Protein AF-A0A937QQ89-F1 (afdb_monomer_lite)

Structure (mmCIF, N/CA/C/O backbone):
data_AF-A0A937QQ89-F1
#
_entry.id   AF-A0A937QQ89-F1
#
loop_
_atom_site.group_PDB
_atom_site.id
_atom_site.type_symbol
_atom_site.label_atom_id
_atom_site.label_alt_id
_atom_site.label_comp_id
_atom_site.label_asym_id
_atom_site.label_entity_id
_atom_site.label_seq_id
_atom_site.pdbx_PDB_ins_code
_atom_site.Cartn_x
_atom_site.Cartn_y
_atom_site.Cartn_z
_atom_site.occupancy
_atom_site.B_iso_or_equiv
_atom_site.auth_seq_id
_atom_site.auth_comp_id
_atom_site.auth_asym_id
_atom_site.auth_atom_id
_atom_site.pdbx_PDB_model_num
ATOM 1 N N . MET A 1 1 ? 31.008 -9.595 -44.908 1.00 53.38 1 MET A N 1
ATOM 2 C CA . MET A 1 1 ? 31.069 -8.894 -43.597 1.00 53.38 1 MET A CA 1
ATOM 3 C C . MET A 1 1 ? 30.026 -7.785 -43.376 1.00 53.38 1 MET A C 1
ATOM 5 O O . MET A 1 1 ? 29.660 -7.583 -42.227 1.00 53.38 1 MET A O 1
ATOM 9 N N . ARG A 1 2 ? 29.504 -7.073 -44.395 1.00 55.34 2 ARG A N 1
ATOM 10 C CA . ARG A 1 2 ? 28.525 -5.970 -44.193 1.00 55.34 2 ARG A CA 1
ATOM 11 C C . ARG A 1 2 ? 27.148 -6.405 -43.644 1.00 55.34 2 ARG A C 1
ATOM 13 O O . ARG A 1 2 ? 26.639 -5.754 -42.743 1.00 55.34 2 ARG A O 1
ATOM 20 N N . ARG A 1 3 ? 26.595 -7.533 -44.116 1.00 54.91 3 ARG A N 1
ATOM 21 C CA . ARG A 1 3 ? 25.285 -8.077 -43.680 1.00 54.91 3 ARG A CA 1
ATOM 22 C C . ARG A 1 3 ? 25.228 -8.523 -42.211 1.00 54.91 3 ARG A C 1
ATOM 24 O O . ARG A 1 3 ? 24.170 -8.484 -41.595 1.00 54.91 3 ARG A O 1
ATOM 31 N N . PHE A 1 4 ? 26.365 -8.930 -41.649 1.00 54.84 4 PHE A N 1
ATOM 32 C CA . PHE A 1 4 ? 26.443 -9.394 -40.261 1.00 54.84 4 PHE A CA 1
ATOM 33 C C . PHE A 1 4 ? 26.367 -8.218 -39.274 1.00 54.84 4 PHE A C 1
ATOM 35 O O . PHE A 1 4 ? 25.674 -8.293 -38.266 1.00 54.84 4 PHE A O 1
ATOM 42 N N . LYS A 1 5 ? 26.998 -7.084 -39.621 1.00 55.38 5 LYS A N 1
ATOM 43 C CA . LYS A 1 5 ? 26.919 -5.843 -38.834 1.00 55.38 5 LYS A CA 1
ATOM 44 C C . LYS A 1 5 ? 25.509 -5.247 -38.835 1.00 55.38 5 LYS A C 1
ATOM 46 O O . LYS A 1 5 ? 25.072 -4.793 -37.789 1.00 55.38 5 LYS A O 1
ATOM 51 N N . SER A 1 6 ? 24.794 -5.305 -39.966 1.00 61.69 6 SER A N 1
ATOM 52 C CA . SER A 1 6 ? 23.419 -4.790 -40.078 1.00 61.69 6 SER A CA 1
ATOM 53 C C . SER A 1 6 ? 22.389 -5.618 -39.300 1.00 61.69 6 SER A C 1
ATOM 55 O O . SER A 1 6 ? 21.465 -5.053 -38.721 1.00 61.69 6 SER A O 1
ATOM 57 N N . GLY A 1 7 ? 22.549 -6.947 -39.259 1.00 67.12 7 GLY A N 1
ATOM 58 C CA . GLY A 1 7 ? 21.689 -7.829 -38.459 1.00 67.12 7 GLY A CA 1
ATOM 59 C C . GLY A 1 7 ? 21.907 -7.652 -36.955 1.00 67.12 7 GLY A C 1
ATOM 60 O O . GLY A 1 7 ? 20.942 -7.577 -36.201 1.00 67.12 7 GLY A O 1
ATOM 61 N N . LEU A 1 8 ? 23.166 -7.488 -36.534 1.00 72.06 8 LEU A N 1
ATOM 62 C CA . LEU A 1 8 ? 23.512 -7.189 -35.144 1.00 72.06 8 LEU A CA 1
ATOM 63 C C . LEU A 1 8 ? 22.948 -5.831 -34.703 1.00 72.06 8 LEU A C 1
ATOM 65 O O . LEU A 1 8 ? 22.345 -5.737 -33.641 1.00 72.06 8 LEU A O 1
ATOM 69 N N . SER A 1 9 ? 23.079 -4.791 -35.533 1.00 80.50 9 SER A N 1
ATOM 70 C CA . SER A 1 9 ? 22.527 -3.466 -35.229 1.00 80.50 9 SER A CA 1
ATOM 71 C C . SER A 1 9 ? 20.997 -3.454 -35.182 1.00 80.50 9 SER A C 1
ATOM 73 O O . SER A 1 9 ? 20.430 -2.784 -34.327 1.00 80.50 9 SER A O 1
ATOM 75 N N . LEU A 1 10 ? 20.321 -4.223 -36.044 1.00 87.44 10 LEU A N 1
ATOM 76 C CA . LEU A 1 10 ? 18.862 -4.354 -35.998 1.00 87.44 10 LEU A CA 1
ATOM 77 C C . LEU A 1 10 ? 18.411 -5.082 -34.724 1.00 87.44 10 LEU A C 1
ATOM 79 O O . LEU A 1 10 ? 17.481 -4.632 -34.062 1.00 87.44 10 LEU A O 1
ATOM 83 N N . GLY A 1 11 ? 19.103 -6.162 -34.351 1.00 89.56 11 GLY A N 1
ATOM 84 C CA . GLY A 1 11 ? 18.842 -6.881 -33.104 1.00 89.56 11 GLY A CA 1
ATOM 85 C C . GLY A 1 11 ? 19.009 -5.989 -31.873 1.00 89.56 11 GLY A C 1
ATOM 86 O O . GLY A 1 11 ? 18.141 -5.982 -31.005 1.00 89.56 11 GLY A O 1
ATOM 87 N N . VAL A 1 12 ? 20.069 -5.172 -31.832 1.00 91.81 12 VAL A N 1
ATOM 88 C CA . VAL A 1 12 ? 20.285 -4.193 -30.754 1.00 91.81 12 VAL A CA 1
ATOM 89 C C . VAL A 1 12 ? 19.143 -3.180 -30.695 1.00 91.81 12 VAL A C 1
ATOM 91 O O . VAL A 1 12 ? 18.598 -2.965 -29.620 1.00 91.81 12 VAL A O 1
ATOM 94 N N . ILE A 1 13 ? 18.719 -2.618 -31.832 1.00 93.56 13 ILE A N 1
ATOM 95 C CA . ILE A 1 13 ? 17.602 -1.660 -31.879 1.00 93.56 13 ILE A CA 1
ATOM 96 C C . ILE A 1 13 ? 16.312 -2.282 -31.331 1.00 93.56 13 ILE A C 1
ATOM 98 O O . ILE A 1 13 ? 15.627 -1.651 -30.530 1.00 93.56 13 ILE A O 1
ATOM 102 N N . VAL A 1 14 ? 15.991 -3.518 -31.724 1.00 94.62 14 VAL A N 1
ATOM 103 C CA . VAL A 1 14 ? 14.780 -4.215 -31.260 1.00 94.62 14 VAL A CA 1
ATOM 104 C C . VAL A 1 14 ? 14.831 -4.470 -29.755 1.00 94.62 14 VAL A C 1
ATOM 106 O O . VAL A 1 14 ? 13.860 -4.188 -29.056 1.00 94.62 14 VAL A O 1
ATOM 109 N N . VAL A 1 15 ? 15.964 -4.953 -29.238 1.00 95.88 15 VAL A N 1
ATOM 110 C CA . VAL A 1 15 ? 16.136 -5.194 -27.798 1.00 95.88 15 VAL A CA 1
ATOM 111 C C . VAL A 1 15 ? 16.044 -3.885 -27.015 1.00 95.88 15 VAL A C 1
ATOM 113 O O . VAL A 1 15 ? 15.345 -3.827 -26.007 1.00 95.88 15 VAL A O 1
ATOM 116 N N . THR A 1 16 ? 16.684 -2.814 -27.485 1.00 94.75 16 THR A N 1
ATOM 117 C CA . THR A 1 16 ? 16.600 -1.497 -26.842 1.00 94.75 16 THR A CA 1
ATOM 118 C C . THR A 1 16 ? 15.172 -0.956 -26.850 1.00 94.75 16 THR A C 1
ATOM 120 O O . THR A 1 16 ? 14.702 -0.490 -25.816 1.00 94.75 16 THR A O 1
ATOM 123 N N . ALA A 1 17 ? 14.454 -1.058 -27.972 1.00 95.06 17 ALA A N 1
ATOM 124 C CA . ALA A 1 17 ? 13.059 -0.629 -28.061 1.00 95.06 17 ALA A CA 1
ATOM 125 C C . ALA A 1 17 ? 12.159 -1.416 -27.096 1.00 95.06 17 ALA A C 1
ATOM 127 O O . ALA A 1 17 ? 11.321 -0.824 -26.417 1.00 95.06 17 ALA A O 1
ATOM 128 N N . PHE A 1 18 ? 12.371 -2.730 -26.982 1.00 96.56 18 PHE A N 1
ATOM 129 C CA . PHE A 1 18 ? 11.651 -3.566 -26.026 1.00 96.56 18 PHE A CA 1
ATOM 130 C C . PHE A 1 18 ? 11.935 -3.159 -24.574 1.00 96.56 18 PHE A C 1
ATOM 132 O O . PHE A 1 18 ? 10.999 -2.986 -23.798 1.00 96.56 18 PHE A O 1
ATOM 139 N N . LEU A 1 19 ? 13.205 -2.954 -24.207 1.00 96.69 19 LEU A N 1
ATOM 140 C CA . LEU A 1 19 ? 13.586 -2.545 -22.850 1.00 96.69 19 LEU A CA 1
ATOM 141 C C . LEU A 1 19 ? 13.005 -1.179 -22.475 1.00 96.69 19 LEU A C 1
ATOM 143 O O . LEU A 1 19 ? 12.498 -1.020 -21.367 1.00 96.69 19 LEU A O 1
ATOM 147 N N . LEU A 1 20 ? 13.030 -0.214 -23.397 1.00 96.75 20 LEU A N 1
ATOM 148 C CA . LEU A 1 20 ? 12.419 1.100 -23.190 1.00 96.75 20 LEU A CA 1
ATOM 149 C C . LEU A 1 20 ? 10.898 0.996 -23.040 1.00 96.75 20 LEU A C 1
ATOM 151 O O . LEU A 1 20 ? 10.329 1.618 -22.147 1.00 96.75 20 LEU A O 1
ATOM 155 N N . GLY A 1 21 ? 10.244 0.179 -23.872 1.00 96.69 21 GLY A N 1
ATOM 156 C CA . GLY A 1 21 ? 8.810 -0.086 -23.762 1.00 96.69 21 GLY A CA 1
ATOM 157 C C . GLY A 1 21 ? 8.440 -0.729 -22.424 1.00 96.69 21 GLY A C 1
ATOM 158 O O . GLY A 1 21 ? 7.487 -0.302 -21.777 1.00 96.69 21 GLY A O 1
ATOM 159 N N . PHE A 1 22 ? 9.232 -1.701 -21.966 1.00 95.31 22 PHE A N 1
ATOM 160 C CA . PHE A 1 22 ? 9.041 -2.335 -20.665 1.00 95.31 22 PHE A CA 1
ATOM 161 C C . PHE 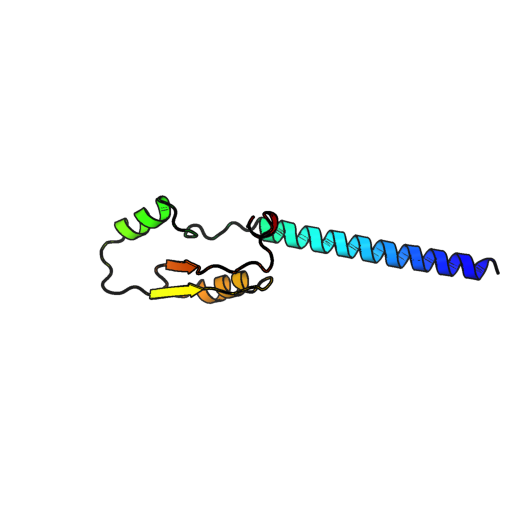A 1 22 ? 9.239 -1.341 -19.513 1.00 95.31 22 PHE A C 1
ATOM 163 O O . PHE A 1 22 ? 8.402 -1.280 -18.617 1.00 95.31 22 PHE A O 1
ATOM 170 N N . GLN A 1 23 ? 10.282 -0.506 -19.558 1.00 93.88 23 GLN A N 1
ATOM 171 C CA . GLN A 1 23 ? 10.497 0.545 -18.557 1.00 93.88 23 GLN A CA 1
ATOM 172 C C . GLN A 1 23 ? 9.329 1.537 -18.510 1.00 93.88 23 GLN A C 1
ATOM 174 O O . GLN A 1 23 ? 8.800 1.800 -17.431 1.00 93.88 23 GLN A O 1
ATOM 179 N N . ALA A 1 24 ? 8.875 2.032 -19.664 1.00 94.19 24 ALA A N 1
ATOM 180 C CA . ALA A 1 24 ? 7.730 2.938 -19.745 1.00 94.19 24 ALA A CA 1
ATOM 181 C C . ALA A 1 24 ? 6.451 2.301 -19.178 1.00 94.19 24 ALA A C 1
ATOM 183 O O . ALA A 1 24 ? 5.726 2.950 -18.426 1.00 94.19 24 ALA A O 1
ATOM 184 N N . TYR A 1 25 ? 6.207 1.021 -19.475 1.00 92.69 25 TYR A N 1
ATOM 185 C CA . TYR A 1 25 ? 5.097 0.265 -18.896 1.00 92.69 25 TYR A CA 1
ATOM 186 C C . TYR A 1 25 ? 5.208 0.170 -17.370 1.00 92.69 25 TYR A C 1
ATOM 188 O O . TYR A 1 25 ? 4.261 0.517 -16.671 1.00 92.69 25 TYR A O 1
ATOM 196 N N . THR A 1 26 ? 6.367 -0.242 -16.841 1.00 88.50 26 THR A N 1
ATOM 197 C CA . THR A 1 26 ? 6.564 -0.345 -15.385 1.00 88.50 26 THR A CA 1
ATOM 198 C C . THR A 1 26 ? 6.365 0.996 -14.685 1.00 88.50 26 THR A C 1
ATOM 200 O O . THR A 1 26 ? 5.701 1.048 -13.655 1.00 88.50 26 THR A O 1
ATOM 203 N N . PHE A 1 27 ? 6.859 2.088 -15.274 1.00 85.50 27 PHE A N 1
ATOM 204 C CA . PHE A 1 27 ? 6.657 3.432 -14.748 1.00 85.50 27 PHE A CA 1
ATOM 205 C C . PHE A 1 27 ? 5.175 3.825 -14.742 1.00 85.50 27 PHE A C 1
ATOM 207 O O . PHE A 1 27 ? 4.684 4.331 -13.738 1.00 85.50 27 PHE A O 1
ATOM 214 N N . ALA A 1 28 ? 4.446 3.555 -15.829 1.00 85.44 28 ALA A N 1
ATOM 215 C CA . ALA A 1 28 ? 3.020 3.853 -15.921 1.00 85.44 28 ALA A CA 1
ATOM 216 C C . ALA A 1 28 ? 2.188 3.069 -14.894 1.00 85.44 28 ALA A C 1
ATOM 218 O O . ALA A 1 28 ? 1.298 3.646 -14.274 1.00 85.44 28 ALA A O 1
ATOM 219 N N . VAL A 1 29 ? 2.490 1.783 -14.680 1.00 82.56 29 VAL A N 1
ATOM 220 C CA . VAL A 1 29 ? 1.803 0.967 -13.665 1.00 82.56 29 VAL A CA 1
ATOM 221 C C . VAL A 1 29 ? 2.080 1.499 -12.262 1.00 82.56 29 VAL A C 1
ATOM 223 O O . VAL A 1 29 ? 1.130 1.768 -11.536 1.00 82.56 29 VAL A O 1
ATOM 226 N N . VAL A 1 30 ? 3.349 1.728 -11.906 1.00 79.31 30 VAL A N 1
ATOM 227 C CA . VAL A 1 30 ? 3.715 2.254 -10.579 1.00 79.31 30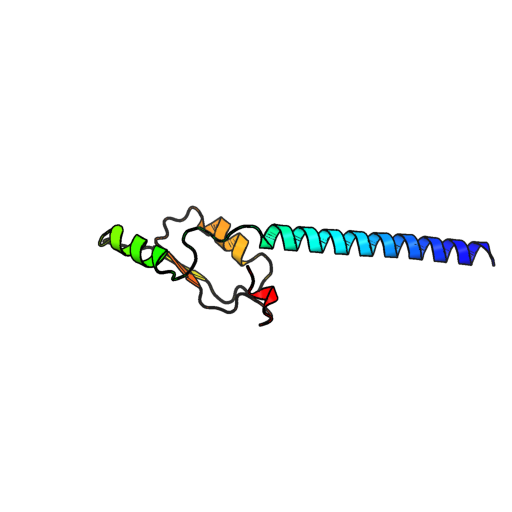 VAL A CA 1
ATOM 228 C C . VAL A 1 30 ? 3.068 3.615 -10.331 1.00 79.31 30 VAL A C 1
ATOM 230 O O . VAL A 1 30 ? 2.526 3.844 -9.258 1.00 79.31 30 VAL A O 1
ATOM 233 N N . HIS A 1 31 ? 3.064 4.501 -11.328 1.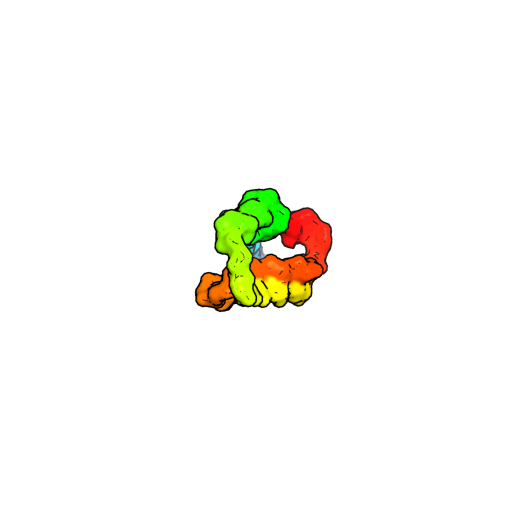00 77.25 31 HIS A N 1
ATOM 234 C CA . HIS A 1 31 ? 2.433 5.812 -11.206 1.00 77.25 31 HIS A CA 1
ATOM 235 C C . HIS A 1 31 ? 0.907 5.735 -11.075 1.00 77.25 31 HIS A C 1
ATOM 237 O O . HIS A 1 31 ? 0.306 6.539 -10.370 1.00 77.25 31 HIS A O 1
ATOM 243 N N . SER A 1 32 ? 0.264 4.784 -11.758 1.00 76.38 32 SER A N 1
ATOM 244 C CA . SER A 1 32 ? -1.178 4.568 -11.629 1.00 76.38 32 SER A CA 1
ATOM 245 C C . SER A 1 32 ? -1.545 4.004 -10.256 1.00 76.38 32 SER A C 1
ATOM 247 O O . SER A 1 32 ? -2.549 4.419 -9.685 1.00 76.38 32 SER A O 1
ATOM 249 N N . GLU A 1 33 ? -0.757 3.064 -9.731 1.00 68.31 33 GLU A N 1
ATOM 250 C CA . GLU A 1 33 ? -0.970 2.470 -8.405 1.00 68.31 33 GLU A CA 1
ATOM 251 C C . GLU A 1 33 ? -0.639 3.468 -7.279 1.00 68.31 33 GLU A C 1
ATOM 253 O O . GLU A 1 33 ? -1.341 3.519 -6.278 1.00 68.31 33 GLU A O 1
ATOM 258 N N . SER A 1 34 ? 0.333 4.367 -7.461 1.00 62.31 34 SER A N 1
ATOM 259 C CA . SER A 1 34 ? 0.602 5.449 -6.497 1.00 62.31 34 SER A CA 1
ATOM 260 C C . SER A 1 34 ? -0.441 6.576 -6.520 1.00 62.31 34 SER A C 1
ATOM 262 O O . SER A 1 34 ? -0.313 7.554 -5.797 1.00 62.31 34 SER A O 1
ATOM 264 N N . GLN A 1 35 ? -1.418 6.530 -7.430 1.00 65.31 35 GLN A N 1
ATOM 265 C CA . GLN A 1 35 ? -2.524 7.493 -7.476 1.00 65.31 35 GLN A CA 1
ATOM 266 C C . GLN A 1 35 ? -3.833 6.915 -6.941 1.00 65.31 35 GLN A C 1
ATOM 268 O O . GLN A 1 35 ? -4.802 7.662 -6.774 1.00 65.31 35 GLN A O 1
ATOM 273 N N . THR A 1 36 ? -3.897 5.609 -6.661 1.00 63.94 36 THR A N 1
ATOM 274 C CA . THR A 1 36 ? -5.036 5.062 -5.927 1.00 63.94 36 THR A CA 1
ATOM 275 C C . THR A 1 36 ? -4.990 5.590 -4.503 1.00 63.94 36 THR A C 1
ATOM 277 O O . THR A 1 36 ? -4.150 5.189 -3.706 1.00 63.94 36 THR A O 1
ATOM 280 N N . GLY A 1 37 ? -5.886 6.533 -4.208 1.00 59.47 37 GLY A N 1
ATOM 281 C CA . GLY A 1 37 ? -5.982 7.139 -2.890 1.00 59.47 37 GLY A CA 1
ATOM 282 C C . GLY A 1 37 ? -6.153 6.080 -1.806 1.00 59.47 37 GLY A C 1
ATOM 283 O O . GLY A 1 37 ? -6.881 5.099 -1.976 1.00 59.47 37 GLY A O 1
ATOM 284 N N . LEU A 1 38 ? -5.482 6.304 -0.680 1.00 64.31 38 LEU A N 1
ATOM 285 C CA . LEU A 1 38 ? -5.652 5.493 0.517 1.00 64.31 38 LEU A CA 1
ATOM 286 C C . LEU A 1 38 ? -7.134 5.493 0.943 1.00 64.31 38 LEU A C 1
ATOM 288 O O . LEU A 1 38 ? -7.834 6.486 0.708 1.00 64.31 38 LEU A O 1
ATOM 292 N N . PRO A 1 39 ? -7.626 4.417 1.586 1.00 65.94 39 PRO A N 1
ATOM 293 C CA . PRO A 1 39 ? -8.983 4.382 2.124 1.00 65.94 39 PRO A CA 1
ATOM 294 C C . PRO A 1 39 ? -9.299 5.638 2.947 1.00 65.94 39 PRO A C 1
ATOM 296 O O . PRO A 1 39 ? -8.442 6.139 3.674 1.00 65.94 39 PRO A O 1
ATOM 299 N N . GLU A 1 40 ? -10.532 6.152 2.881 1.00 69.25 40 GLU A N 1
ATOM 300 C CA . GLU A 1 40 ? -10.901 7.398 3.579 1.00 69.25 40 GLU A CA 1
ATOM 301 C C . GLU A 1 40 ? -10.677 7.337 5.097 1.00 69.25 40 GLU A C 1
ATOM 303 O O . GLU A 1 40 ? -10.498 8.381 5.733 1.00 69.25 40 GLU A O 1
ATOM 308 N N . ASN A 1 41 ? -10.664 6.120 5.651 1.00 66.94 41 ASN A N 1
ATOM 309 C CA . ASN A 1 41 ? -10.419 5.790 7.050 1.00 66.94 41 ASN A CA 1
ATOM 310 C C . ASN A 1 41 ? -8.949 5.458 7.385 1.00 66.94 41 ASN A C 1
ATOM 312 O O . ASN A 1 41 ? -8.670 4.979 8.484 1.00 66.94 41 ASN A O 1
ATOM 316 N N . TYR A 1 42 ? -8.012 5.692 6.466 1.00 70.12 42 TYR A N 1
ATOM 317 C CA . TYR A 1 42 ? -6.593 5.411 6.666 1.00 70.12 42 TYR A CA 1
ATOM 318 C C . TYR A 1 42 ? -5.915 6.436 7.588 1.00 70.12 42 TYR A C 1
ATOM 320 O O . TYR A 1 42 ? -6.087 7.646 7.439 1.00 70.12 42 TYR A O 1
ATOM 328 N N . GLY A 1 43 ? -5.064 5.943 8.492 1.00 70.31 43 GLY A N 1
ATOM 329 C CA . GLY A 1 43 ? -4.207 6.751 9.361 1.00 70.31 43 GLY A CA 1
ATOM 330 C C . GLY A 1 43 ? -4.877 7.263 10.642 1.00 70.31 43 GLY A C 1
ATOM 331 O O . GLY A 1 43 ? -6.091 7.245 10.810 1.00 70.31 43 GLY A O 1
ATOM 332 N N . ASN A 1 44 ? -4.057 7.770 11.566 1.00 74.94 44 ASN A N 1
ATOM 333 C CA . ASN A 1 44 ? -4.496 8.271 12.878 1.00 74.94 44 ASN A CA 1
ATOM 334 C C . ASN A 1 44 ? -4.866 9.767 12.866 1.00 74.94 44 ASN A C 1
ATOM 336 O O . ASN A 1 44 ? -4.627 10.486 13.840 1.00 74.94 44 ASN A O 1
ATOM 340 N N . PHE A 1 45 ? -5.422 10.262 11.758 1.00 80.50 45 PHE A N 1
ATOM 341 C CA . PHE A 1 45 ? -5.804 11.669 11.633 1.00 80.50 45 PHE A CA 1
ATOM 342 C C . PHE A 1 45 ? -6.953 12.027 12.580 1.00 80.50 45 PHE A C 1
ATOM 344 O O . PHE A 1 45 ? -7.778 11.187 12.942 1.00 80.50 45 PHE A O 1
ATOM 351 N N . GLU A 1 46 ? -7.049 13.307 12.943 1.00 77.75 46 GLU A N 1
ATOM 352 C CA . GLU A 1 46 ? -8.099 13.815 13.830 1.00 77.75 46 GLU A CA 1
ATOM 353 C C . GLU A 1 46 ? -9.508 13.467 13.328 1.00 77.75 46 GLU A C 1
ATOM 355 O O . GLU A 1 46 ? -10.320 12.968 14.101 1.00 77.75 46 GLU A O 1
ATOM 360 N N . ARG A 1 47 ? -9.747 13.594 12.015 1.00 78.56 47 ARG A N 1
ATOM 361 C CA . ARG A 1 47 ? -10.994 13.177 11.353 1.00 78.56 47 ARG A CA 1
ATOM 362 C C . ARG A 1 47 ? -11.380 11.727 11.674 1.00 78.56 47 ARG A C 1
ATOM 364 O O . ARG A 1 47 ? -12.541 11.455 11.959 1.00 78.56 47 ARG A O 1
ATOM 371 N N . ILE A 1 48 ? -10.414 10.806 11.649 1.00 76.94 48 ILE A N 1
ATOM 372 C CA . ILE A 1 48 ? -10.654 9.378 11.903 1.00 76.94 48 ILE A CA 1
ATOM 373 C C . ILE A 1 48 ? -10.946 9.141 13.382 1.00 76.94 48 ILE A C 1
ATOM 375 O O . ILE A 1 48 ? -11.924 8.475 13.718 1.00 76.94 48 ILE A O 1
ATOM 379 N N . ARG A 1 49 ? -10.155 9.742 14.278 1.00 77.38 49 ARG A N 1
ATOM 380 C CA . ARG A 1 49 ? -10.365 9.618 15.731 1.00 77.38 49 ARG A CA 1
ATOM 381 C C . ARG A 1 49 ? -11.730 10.160 16.161 1.00 77.38 49 ARG A C 1
ATOM 383 O O . ARG A 1 49 ? -12.408 9.541 16.981 1.00 77.38 49 ARG A O 1
ATOM 390 N N . ASN A 1 50 ? -12.159 11.272 15.569 1.00 81.56 50 ASN A N 1
ATOM 391 C CA . ASN A 1 50 ? -13.472 11.853 15.834 1.00 81.56 50 ASN A CA 1
ATOM 392 C C . ASN A 1 50 ? -14.589 10.921 15.341 1.00 81.56 50 ASN A C 1
ATOM 394 O O . ASN A 1 50 ? -15.519 10.653 16.098 1.00 81.56 50 ASN A O 1
ATOM 398 N N . SER A 1 51 ? -14.437 10.313 14.156 1.00 75.88 51 SER A N 1
ATOM 399 C CA . SER A 1 51 ? -15.418 9.348 13.633 1.00 75.88 51 SER A CA 1
ATOM 400 C C . SER A 1 51 ? -15.611 8.116 14.529 1.00 75.88 51 SER A C 1
ATOM 402 O O . SER A 1 51 ? -16.716 7.589 14.619 1.00 75.88 51 SER A O 1
ATOM 404 N N . LEU A 1 52 ? -14.565 7.677 15.242 1.00 71.38 52 LEU A N 1
ATOM 405 C CA . LEU A 1 52 ? -14.659 6.582 16.216 1.00 71.38 52 LEU A CA 1
ATOM 406 C C . LEU A 1 52 ? -15.393 7.008 17.496 1.00 71.38 52 LEU A C 1
ATOM 408 O O . LEU A 1 52 ? -16.061 6.191 18.122 1.00 71.38 52 LEU A O 1
ATOM 412 N N . THR A 1 53 ? -15.285 8.282 17.876 1.00 73.19 53 THR A N 1
ATOM 413 C CA . THR A 1 53 ? -15.913 8.832 19.087 1.00 73.19 53 THR A CA 1
ATOM 414 C C . THR A 1 53 ? -17.414 9.066 18.879 1.00 73.19 53 THR A C 1
ATOM 416 O O . THR A 1 53 ? -18.218 8.799 19.770 1.00 73.19 53 THR A O 1
ATOM 419 N N . GLU A 1 54 ? -17.805 9.507 17.681 1.00 72.38 54 GLU A N 1
ATOM 420 C CA . GLU A 1 54 ? -19.204 9.754 17.296 1.00 72.38 54 GLU A CA 1
ATOM 421 C C . GLU A 1 54 ? -20.047 8.475 17.202 1.00 72.38 54 GLU A C 1
ATOM 423 O O . GLU A 1 54 ? -21.261 8.517 17.393 1.00 72.38 54 GLU A O 1
ATOM 428 N N . GLN A 1 55 ? -19.419 7.321 16.963 1.00 66.50 55 GLN A N 1
ATOM 429 C CA . GLN A 1 55 ? -20.110 6.028 16.884 1.00 66.50 55 GLN A CA 1
ATOM 430 C C . GLN A 1 55 ? -20.575 5.485 18.247 1.00 66.50 55 GLN A C 1
ATOM 432 O O . GLN A 1 55 ? -21.279 4.474 18.287 1.00 66.50 55 GLN A O 1
ATOM 437 N N . GLY A 1 56 ? -20.224 6.157 19.351 1.00 64.69 56 GLY A N 1
ATOM 438 C CA . GLY A 1 56 ? -20.575 5.745 20.707 1.00 64.69 56 GLY A CA 1
ATOM 439 C C . GLY A 1 56 ? -19.825 4.488 21.176 1.00 64.69 56 GLY A C 1
ATOM 440 O O . GLY A 1 56 ? -19.096 3.855 20.408 1.00 64.69 56 GLY A O 1
ATOM 441 N N . PRO A 1 57 ? -19.960 4.109 22.460 1.00 63.53 57 PRO A N 1
ATOM 442 C CA . PRO A 1 57 ? -19.318 2.911 22.986 1.00 63.53 57 PRO A CA 1
ATOM 443 C C . PRO A 1 57 ? -19.902 1.666 22.309 1.00 63.53 57 PRO A C 1
ATOM 445 O O . PRO A 1 57 ? -21.056 1.300 22.534 1.00 63.53 57 PRO A O 1
ATOM 448 N N . ARG A 1 58 ? -19.098 1.001 21.474 1.00 66.38 58 ARG A N 1
ATOM 449 C CA . ARG A 1 58 ? -19.417 -0.339 20.976 1.00 66.38 58 ARG A CA 1
ATOM 450 C C . ARG A 1 58 ? -19.107 -1.358 22.072 1.00 66.38 58 ARG A C 1
ATOM 452 O O . ARG A 1 58 ? -18.034 -1.307 22.667 1.00 66.38 58 ARG A O 1
ATOM 459 N N . ASN A 1 59 ? -20.025 -2.297 22.308 1.00 68.44 59 ASN A N 1
ATOM 460 C CA . ASN A 1 59 ? -19.804 -3.399 23.254 1.00 68.44 59 ASN A CA 1
ATOM 461 C C . ASN A 1 59 ? -18.656 -4.322 22.807 1.00 68.44 59 ASN A C 1
ATOM 463 O O . ASN A 1 59 ? -18.015 -4.944 23.646 1.00 68.44 59 ASN A O 1
ATOM 467 N N . GLU A 1 60 ? -18.381 -4.378 21.500 1.00 75.56 60 GLU A N 1
ATOM 468 C CA . GLU A 1 60 ? -17.308 -5.167 20.896 1.00 75.56 60 GLU A CA 1
ATOM 469 C C . GLU A 1 60 ? -16.686 -4.399 19.720 1.00 75.56 60 GLU A C 1
ATOM 471 O O . GLU A 1 60 ? -17.368 -3.659 19.004 1.00 75.56 60 GLU A O 1
ATOM 476 N N . PHE A 1 61 ? -15.380 -4.570 19.509 1.00 76.12 61 PHE A N 1
ATOM 477 C CA . PHE A 1 61 ? -14.680 -4.052 18.338 1.00 76.12 61 PHE A CA 1
ATOM 478 C C . PHE A 1 61 ? -13.774 -5.129 17.747 1.00 76.12 61 PHE A C 1
ATOM 480 O O . PHE A 1 61 ? -13.058 -5.826 18.462 1.00 76.12 61 PHE A O 1
ATOM 487 N N . SER A 1 62 ? -13.786 -5.228 16.422 1.00 82.94 62 SER A N 1
ATOM 488 C CA . SER A 1 62 ? -12.853 -6.051 15.659 1.00 82.94 62 SER A CA 1
ATOM 489 C C . SER A 1 62 ? -11.855 -5.135 14.968 1.00 82.94 62 SER A C 1
ATOM 491 O O . SER A 1 62 ? -12.223 -4.067 14.485 1.00 82.94 62 SER A O 1
ATOM 493 N N . PHE A 1 63 ? -10.586 -5.517 14.935 1.00 83.88 63 PHE A N 1
ATOM 494 C CA . PHE A 1 63 ? -9.551 -4.736 14.269 1.00 83.88 63 PHE A CA 1
ATOM 495 C C . PHE A 1 63 ? -8.518 -5.661 13.642 1.00 83.88 63 PHE A C 1
ATOM 497 O O . PHE A 1 63 ? -8.259 -6.752 14.150 1.00 83.88 63 PHE A O 1
ATOM 504 N N . ALA A 1 64 ? -7.937 -5.216 12.533 1.00 83.50 64 ALA A N 1
ATOM 505 C CA . ALA A 1 64 ? -6.823 -5.902 11.896 1.00 83.50 64 ALA A CA 1
ATOM 506 C C . ALA A 1 64 ? -5.503 -5.270 12.336 1.00 83.50 64 ALA A C 1
ATOM 508 O O . ALA A 1 64 ? -5.415 -4.054 12.509 1.00 83.50 64 ALA A O 1
ATOM 509 N N . VAL A 1 65 ? -4.470 -6.092 12.487 1.00 84.50 65 VAL A N 1
ATOM 510 C CA . VAL A 1 65 ? -3.103 -5.639 12.746 1.00 84.50 65 VAL A CA 1
ATOM 511 C C . VAL A 1 65 ? -2.237 -6.102 11.586 1.00 84.50 65 VAL A C 1
ATOM 513 O O . VAL A 1 65 ? -2.188 -7.294 11.293 1.00 84.50 65 VAL A O 1
ATOM 516 N N . VAL A 1 66 ? -1.580 -5.158 10.917 1.00 82.06 66 VAL A N 1
ATOM 517 C CA . VAL A 1 66 ? -0.768 -5.410 9.723 1.00 82.06 66 VAL A CA 1
ATOM 518 C C . VAL A 1 66 ? 0.619 -4.816 9.938 1.00 82.06 66 VAL A C 1
ATOM 520 O O . VAL A 1 66 ? 0.756 -3.643 10.270 1.00 82.06 66 VAL A O 1
ATOM 523 N N . GLY A 1 67 ? 1.661 -5.611 9.743 1.00 80.31 67 GLY A N 1
ATOM 524 C CA . GLY A 1 67 ? 3.057 -5.187 9.843 1.00 80.31 67 GLY A CA 1
ATOM 525 C C . GLY A 1 67 ? 3.927 -6.013 8.910 1.00 80.31 67 GLY A C 1
ATOM 526 O O . GLY A 1 67 ? 3.463 -7.032 8.397 1.00 80.31 67 GLY A O 1
ATOM 527 N N . ASP A 1 68 ? 5.162 -5.564 8.687 1.00 79.69 68 ASP A N 1
ATOM 528 C CA . ASP A 1 68 ? 6.205 -6.329 7.986 1.00 79.69 68 ASP A CA 1
ATOM 529 C C . ASP A 1 68 ? 5.784 -6.882 6.616 1.00 79.69 68 ASP A C 1
ATOM 531 O O . ASP A 1 68 ? 6.228 -7.948 6.184 1.00 79.69 68 ASP A O 1
ATOM 535 N N . THR A 1 69 ? 4.922 -6.168 5.889 1.00 74.75 69 THR A N 1
ATOM 536 C CA . THR A 1 69 ? 4.453 -6.641 4.582 1.00 74.75 69 THR A CA 1
ATOM 537 C C . THR A 1 69 ? 5.598 -6.716 3.573 1.00 74.75 69 THR A C 1
ATOM 539 O O . THR A 1 69 ? 5.556 -7.596 2.710 1.00 74.75 69 THR A O 1
ATOM 542 N N . GLN A 1 70 ? 6.607 -5.829 3.704 1.00 67.56 70 GLN A N 1
ATOM 543 C CA . GLN A 1 70 ? 7.904 -5.764 2.997 1.00 67.56 70 GLN A CA 1
ATOM 544 C C . GLN A 1 70 ? 7.884 -6.170 1.506 1.00 67.56 70 GLN A C 1
ATOM 546 O O . GLN A 1 70 ? 8.900 -6.588 0.939 1.00 67.56 70 GLN A O 1
ATOM 551 N N . GLY A 1 71 ? 6.742 -6.056 0.833 1.00 61.62 71 GLY A N 1
ATOM 552 C CA . GLY A 1 71 ? 6.462 -6.737 -0.423 1.00 61.62 71 GLY A CA 1
ATOM 553 C C . GLY A 1 71 ? 5.552 -5.900 -1.300 1.00 61.62 71 GLY A C 1
ATOM 554 O O . GLY A 1 71 ? 4.522 -5.404 -0.853 1.00 61.62 71 GLY A O 1
ATOM 555 N N . THR A 1 72 ? 5.943 -5.750 -2.564 1.00 63.78 72 THR A N 1
ATOM 556 C CA . THR A 1 72 ? 5.136 -5.078 -3.585 1.00 63.78 72 THR A CA 1
ATOM 557 C C . THR A 1 72 ? 3.786 -5.785 -3.701 1.00 63.78 72 THR A C 1
ATOM 559 O O . THR A 1 72 ? 3.768 -7.006 -3.862 1.00 63.78 72 THR A O 1
ATOM 562 N N . ARG A 1 73 ? 2.675 -5.038 -3.637 1.00 67.38 73 AR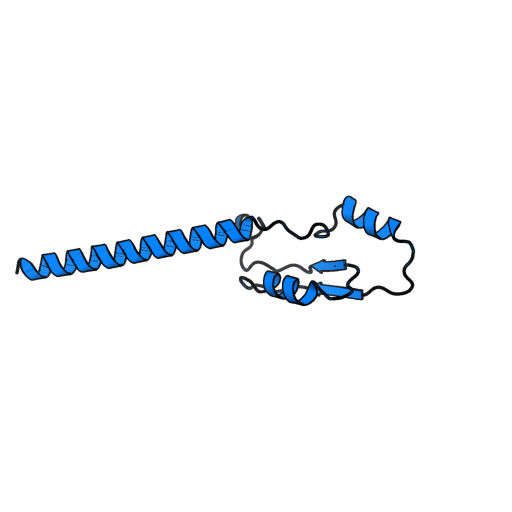G A N 1
ATOM 563 C CA . ARG A 1 73 ? 1.290 -5.542 -3.707 1.00 67.38 73 ARG A CA 1
ATOM 564 C C . ARG A 1 73 ? 0.770 -6.347 -2.510 1.00 67.38 73 ARG A C 1
ATOM 566 O O . ARG A 1 73 ? -0.408 -6.709 -2.502 1.00 67.38 73 ARG A O 1
ATOM 573 N N . THR A 1 74 ? 1.596 -6.664 -1.508 1.00 74.25 74 THR A N 1
ATOM 574 C CA . THR A 1 74 ? 1.141 -7.441 -0.339 1.00 74.25 74 THR A CA 1
ATOM 575 C C . THR A 1 74 ? 0.100 -6.664 0.461 1.00 74.25 74 THR A C 1
ATOM 577 O O . THR A 1 74 ? -0.902 -7.236 0.884 1.00 74.25 74 THR A O 1
ATOM 580 N N . PHE A 1 75 ? 0.315 -5.362 0.655 1.00 75.69 75 PHE A N 1
ATOM 581 C CA . PHE A 1 75 ? -0.611 -4.527 1.410 1.00 75.69 75 PHE A CA 1
ATOM 582 C C . PHE A 1 75 ? -1.939 -4.336 0.679 1.00 75.69 75 PHE A C 1
ATOM 584 O O . PHE A 1 75 ? -2.994 -4.488 1.276 1.00 75.69 75 PHE A O 1
ATOM 591 N N . GLU A 1 76 ? -1.890 -4.080 -0.620 1.00 74.50 76 GLU A N 1
ATOM 592 C CA . GLU A 1 76 ? -3.047 -3.880 -1.482 1.00 74.50 76 GLU A CA 1
ATOM 593 C C . GLU A 1 76 ? -3.927 -5.131 -1.491 1.00 74.50 76 GLU A C 1
ATOM 595 O O . GLU A 1 76 ? -5.142 -5.047 -1.323 1.00 74.50 76 GLU A O 1
ATOM 600 N N . ARG A 1 77 ? -3.303 -6.311 -1.574 1.00 77.69 77 ARG A N 1
ATOM 601 C CA . ARG A 1 77 ? -4.012 -7.586 -1.465 1.00 77.69 77 ARG A CA 1
ATOM 602 C C . ARG A 1 77 ? -4.638 -7.788 -0.084 1.00 77.69 77 ARG A C 1
ATOM 604 O O . ARG A 1 77 ? -5.778 -8.234 -0.010 1.00 77.69 77 ARG A O 1
ATOM 611 N N . LEU A 1 78 ? -3.933 -7.435 0.993 1.00 78.94 78 LEU A N 1
ATOM 612 C CA . LEU A 1 78 ? -4.500 -7.458 2.346 1.00 78.94 78 LEU A CA 1
ATOM 613 C C . LEU A 1 78 ? -5.681 -6.490 2.472 1.00 78.94 78 LEU A C 1
ATOM 615 O O . LEU A 1 78 ? -6.693 -6.842 3.066 1.00 78.94 78 LEU A O 1
ATOM 619 N N . CYS A 1 79 ? -5.599 -5.293 1.892 1.00 77.31 79 CYS A N 1
ATOM 620 C CA . CYS A 1 79 ? -6.707 -4.344 1.869 1.00 77.31 79 CYS A CA 1
ATOM 621 C C . CYS A 1 79 ? -7.923 -4.897 1.123 1.00 77.31 79 CYS A C 1
ATOM 623 O O . CYS A 1 79 ? -9.044 -4.709 1.590 1.00 77.31 79 CYS A O 1
ATOM 625 N N . ASP A 1 80 ? -7.724 -5.579 -0.004 1.00 80.12 80 ASP A N 1
ATOM 626 C CA . ASP A 1 80 ? -8.816 -6.200 -0.755 1.00 80.12 80 ASP A CA 1
ATOM 627 C C . ASP A 1 80 ? -9.455 -7.370 0.003 1.00 80.12 80 ASP A C 1
ATOM 629 O O . ASP A 1 80 ? -10.682 -7.475 0.033 1.00 80.12 80 ASP A O 1
ATOM 633 N N . GLU A 1 81 ? -8.651 -8.207 0.663 1.00 82.69 81 GLU A N 1
ATOM 634 C CA . GLU A 1 81 ? -9.139 -9.312 1.498 1.00 82.69 81 GLU A CA 1
ATOM 635 C C . GLU A 1 81 ? -9.911 -8.792 2.724 1.00 82.69 81 GLU A C 1
ATOM 637 O O . GLU A 1 81 ? -10.983 -9.299 3.046 1.00 82.69 81 GLU A O 1
ATOM 642 N N . LEU A 1 82 ? -9.426 -7.725 3.364 1.00 82.50 82 LEU A N 1
ATOM 643 C CA . LEU A 1 82 ? -10.029 -7.150 4.570 1.00 82.50 82 LEU A CA 1
ATOM 644 C C . LEU A 1 82 ? -11.182 -6.176 4.281 1.00 82.50 82 LEU A C 1
ATOM 646 O O . LEU A 1 82 ? -11.861 -5.745 5.211 1.00 82.50 82 LEU A O 1
ATOM 650 N N . ARG A 1 83 ? -11.434 -5.822 3.013 1.00 81.06 83 ARG A N 1
ATOM 651 C CA . ARG A 1 83 ? -12.431 -4.807 2.625 1.00 81.06 83 ARG A CA 1
ATOM 652 C C . ARG A 1 83 ? -13.848 -5.140 3.093 1.00 81.06 83 ARG A C 1
ATOM 654 O O . ARG A 1 83 ? -14.613 -4.232 3.404 1.00 81.06 83 ARG A O 1
ATOM 661 N N . ASN A 1 84 ? -14.198 -6.424 3.094 1.00 79.69 84 ASN A N 1
ATOM 662 C CA . ASN A 1 84 ? -15.538 -6.899 3.446 1.00 79.69 84 ASN A CA 1
ATOM 663 C C . ASN A 1 84 ? -15.629 -7.417 4.888 1.00 79.69 84 ASN A C 1
ATOM 665 O O . ASN A 1 84 ? -16.701 -7.847 5.312 1.00 79.69 84 ASN A O 1
ATOM 669 N N . GLU A 1 85 ? -14.525 -7.382 5.634 1.00 82.31 85 GLU A N 1
ATOM 670 C CA . GLU A 1 85 ? -14.511 -7.786 7.034 1.00 82.31 85 GLU A CA 1
ATOM 671 C C . GLU A 1 85 ? -15.137 -6.686 7.908 1.00 82.31 85 GLU A C 1
ATOM 673 O O . GLU A 1 85 ? -14.914 -5.497 7.656 1.00 82.31 85 GLU A O 1
ATOM 678 N N . PRO A 1 86 ? -15.901 -7.034 8.961 1.00 82.81 86 PRO A N 1
ATOM 679 C CA . PRO A 1 86 ? -16.570 -6.069 9.834 1.00 82.81 86 PRO A CA 1
ATOM 680 C C . PRO A 1 86 ? -15.587 -5.417 10.827 1.00 82.81 86 PRO A C 1
ATOM 682 O O . PRO A 1 86 ? -15.784 -5.435 12.043 1.00 82.81 86 PRO A O 1
ATOM 685 N N . LEU A 1 87 ? -14.494 -4.848 10.319 1.00 79.69 87 LEU A N 1
ATOM 686 C CA . LEU A 1 87 ? -13.442 -4.222 11.110 1.00 79.69 87 LEU A CA 1
ATOM 687 C C . LEU A 1 87 ? -13.826 -2.790 11.497 1.00 79.69 87 LEU A C 1
ATOM 689 O O . LEU A 1 87 ? -14.251 -1.987 10.670 1.00 79.69 87 LEU A O 1
ATOM 693 N N . SER A 1 88 ? -13.617 -2.447 12.765 1.00 79.06 88 SER A N 1
ATOM 694 C CA . SER A 1 88 ? -13.748 -1.086 13.285 1.00 79.06 88 SER A CA 1
ATOM 695 C C . SER A 1 88 ? -12.581 -0.196 12.847 1.00 79.06 88 SER A C 1
ATOM 697 O O . SER A 1 88 ? -12.785 0.980 12.559 1.00 79.06 88 SER A O 1
ATOM 699 N N . PHE A 1 89 ? -11.358 -0.734 12.821 1.00 76.38 89 PHE A N 1
ATOM 700 C CA . PHE A 1 89 ? -10.148 -0.031 12.381 1.00 76.38 89 PHE A CA 1
ATOM 701 C C . PHE A 1 89 ? -9.016 -1.019 12.055 1.00 76.38 89 PHE A C 1
ATOM 703 O O . PHE A 1 89 ? -9.102 -2.214 12.345 1.00 76.38 89 PHE A O 1
ATOM 710 N N . MET A 1 90 ? -7.937 -0.510 11.459 1.00 80.12 90 MET A N 1
ATOM 711 C CA . MET A 1 90 ? -6.712 -1.257 11.176 1.00 80.12 90 MET A CA 1
ATOM 712 C C . MET A 1 90 ? -5.520 -0.572 11.847 1.00 80.12 90 MET A C 1
ATOM 714 O O . MET A 1 90 ? -5.403 0.651 11.816 1.00 80.12 90 MET A O 1
ATOM 718 N N . VAL A 1 91 ? -4.634 -1.365 12.444 1.00 80.81 91 VAL A N 1
ATOM 719 C CA . VAL A 1 91 ? -3.382 -0.913 13.056 1.00 80.81 91 VAL A CA 1
ATOM 720 C C . VAL A 1 91 ? -2.223 -1.321 12.156 1.00 80.81 91 VAL A C 1
ATOM 722 O O . VAL A 1 91 ? -2.044 -2.505 11.879 1.00 80.81 91 VAL A O 1
ATOM 725 N N . ILE A 1 92 ? -1.429 -0.344 11.721 1.00 80.94 92 ILE A N 1
ATOM 726 C CA . ILE A 1 92 ? -0.254 -0.557 10.872 1.00 80.94 92 ILE A CA 1
ATOM 727 C C . ILE A 1 92 ? 1.005 -0.452 11.741 1.00 80.94 92 ILE A C 1
ATOM 729 O O . ILE A 1 92 ? 1.279 0.609 12.298 1.00 80.94 92 ILE A O 1
ATOM 733 N N . LEU A 1 93 ? 1.745 -1.556 11.882 1.00 80.38 93 LEU A N 1
ATOM 734 C CA . LEU A 1 93 ? 2.885 -1.685 12.802 1.00 80.38 93 LEU A CA 1
ATOM 735 C C . LEU A 1 93 ? 4.220 -1.167 12.239 1.00 80.38 93 LEU A C 1
ATOM 737 O O . LEU A 1 93 ? 5.169 -1.015 13.004 1.00 80.38 93 LEU A O 1
ATOM 741 N N . GLY A 1 94 ? 4.295 -0.855 10.942 1.00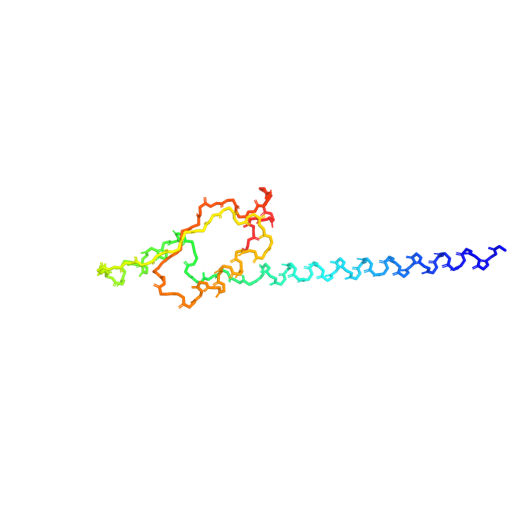 71.75 94 GLY A N 1
ATOM 742 C CA . GLY A 1 94 ? 5.520 -0.394 10.276 1.00 71.75 94 GLY A CA 1
ATOM 743 C C . GLY A 1 94 ? 6.122 -1.432 9.324 1.00 71.75 94 GLY A C 1
ATOM 744 O O . GLY A 1 94 ? 5.509 -2.465 9.056 1.00 71.75 94 GLY A O 1
ATOM 745 N N . ASP A 1 95 ? 7.291 -1.109 8.762 1.00 74.75 95 ASP A N 1
ATOM 746 C CA . ASP A 1 95 ? 8.068 -1.965 7.847 1.00 74.75 95 ASP A CA 1
ATOM 747 C C . ASP A 1 95 ? 7.298 -2.470 6.616 1.00 74.75 95 ASP A C 1
ATOM 749 O O . ASP A 1 95 ? 7.436 -3.590 6.129 1.00 74.75 95 ASP A O 1
ATOM 753 N N . PHE A 1 96 ? 6.492 -1.576 6.049 1.00 70.12 96 PHE A N 1
ATOM 754 C CA . PHE A 1 96 ? 5.780 -1.825 4.796 1.00 70.12 96 PHE A CA 1
ATOM 755 C C . PHE A 1 96 ? 6.676 -1.773 3.562 1.00 70.12 96 PHE A C 1
ATOM 757 O O . PHE A 1 96 ? 6.367 -2.349 2.521 1.00 70.12 96 PHE A O 1
ATOM 764 N N . VAL A 1 97 ? 7.787 -1.051 3.666 1.00 64.69 97 VAL A N 1
ATOM 765 C CA . VAL A 1 97 ? 8.639 -0.708 2.534 1.00 64.69 97 VAL A CA 1
ATOM 766 C C . VAL A 1 97 ? 10.020 -1.295 2.755 1.00 64.69 97 VAL A C 1
ATOM 768 O O . VAL A 1 97 ? 10.594 -1.174 3.833 1.00 64.69 97 VAL A O 1
ATOM 771 N N . LYS A 1 98 ? 10.591 -1.918 1.719 1.00 64.44 98 LYS A N 1
ATOM 772 C CA . LYS A 1 98 ? 11.938 -2.515 1.795 1.00 64.44 98 LYS A CA 1
ATOM 773 C C . LYS A 1 98 ? 13.050 -1.489 2.009 1.00 64.44 98 LYS A C 1
ATOM 775 O O . LYS A 1 98 ? 14.182 -1.864 2.303 1.00 64.44 98 LYS A O 1
ATOM 780 N N . THR A 1 99 ? 12.789 -0.209 1.760 1.00 64.81 99 THR A N 1
ATOM 781 C CA . THR A 1 99 ? 13.820 0.830 1.815 1.00 64.81 99 THR A CA 1
ATOM 782 C C . THR A 1 99 ? 13.208 2.144 2.263 1.00 64.81 99 THR A C 1
ATOM 784 O O . THR A 1 99 ? 12.185 2.556 1.721 1.00 64.81 99 THR A O 1
ATOM 787 N N . SER A 1 100 ? 13.881 2.824 3.190 1.00 60.06 100 SER A N 1
ATOM 788 C CA . SER A 1 100 ? 13.441 4.059 3.853 1.00 60.06 100 SER A CA 1
ATOM 789 C C . SER A 1 100 ? 13.497 5.326 2.984 1.00 60.06 100 SER A C 1
ATOM 791 O O . SER A 1 100 ? 13.499 6.450 3.487 1.00 60.06 100 SER A O 1
ATOM 793 N N . THR A 1 101 ? 13.588 5.184 1.661 1.00 62.31 101 THR A N 1
ATOM 794 C CA . THR A 1 101 ? 13.611 6.332 0.750 1.00 62.31 101 THR A CA 1
ATOM 795 C C . THR A 1 101 ? 12.229 6.959 0.661 1.00 62.31 101 THR A C 1
ATOM 797 O O . THR A 1 101 ? 11.243 6.243 0.523 1.00 62.31 101 THR A O 1
ATOM 800 N N . ARG A 1 102 ? 12.161 8.294 0.654 1.00 59.53 102 ARG A N 1
ATOM 801 C CA . ARG A 1 102 ? 10.907 9.065 0.596 1.00 59.53 102 ARG A CA 1
ATOM 802 C C . ARG A 1 102 ? 9.929 8.572 -0.478 1.00 59.53 102 ARG A C 1
ATOM 804 O O . ARG A 1 102 ? 8.780 8.325 -0.159 1.00 59.53 102 ARG A O 1
ATOM 811 N N . GLY A 1 103 ? 10.413 8.293 -1.689 1.00 62.22 103 GLY A N 1
ATOM 812 C CA . GLY A 1 103 ? 9.573 7.781 -2.781 1.00 62.22 103 GLY A CA 1
ATOM 813 C C . GLY A 1 103 ? 8.973 6.384 -2.567 1.00 62.22 103 GLY A C 1
ATOM 814 O O . GLY A 1 103 ? 8.090 6.006 -3.316 1.00 62.22 103 GLY A O 1
ATOM 815 N N . ASN A 1 104 ? 9.425 5.623 -1.564 1.00 56.56 104 ASN A N 1
ATOM 816 C CA . ASN A 1 104 ? 8.774 4.373 -1.158 1.00 56.56 104 ASN A CA 1
ATOM 817 C C . ASN A 1 104 ? 7.733 4.591 -0.052 1.00 56.56 104 ASN A C 1
ATOM 819 O O . ASN A 1 104 ? 6.919 3.711 0.183 1.00 56.56 104 ASN A O 1
ATOM 823 N N . HIS A 1 105 ? 7.791 5.720 0.656 1.00 57.47 105 HIS A N 1
ATOM 824 C CA . HIS A 1 105 ? 6.830 6.099 1.694 1.00 57.47 105 HIS A CA 1
ATOM 825 C C . HIS A 1 105 ? 5.725 7.023 1.170 1.00 57.47 105 HIS A C 1
ATOM 827 O O . HIS A 1 105 ? 4.700 7.162 1.835 1.00 57.47 105 HIS A O 1
ATOM 833 N N . ASP A 1 106 ? 5.950 7.658 0.019 1.00 55.41 106 ASP A N 1
ATOM 834 C CA . ASP A 1 106 ? 4.945 8.418 -0.713 1.00 55.41 106 ASP A CA 1
ATOM 835 C C . ASP A 1 106 ? 3.976 7.406 -1.368 1.00 55.41 106 ASP A C 1
ATOM 837 O O . ASP A 1 106 ? 4.245 6.896 -2.456 1.00 55.41 106 ASP A O 1
ATOM 841 N N . TYR A 1 107 ? 2.900 7.069 -0.648 1.00 51.75 107 TYR A N 1
ATOM 842 C CA . TYR A 1 107 ? 1.706 6.388 -1.166 1.00 51.75 107 TYR A CA 1
ATOM 843 C C . TYR A 1 107 ? 0.643 7.415 -1.552 1.00 51.75 107 TYR A C 1
ATOM 845 O O . TYR A 1 107 ? 0.487 8.408 -0.798 1.00 51.75 107 TYR A O 1
#

Sequence (107 aa):
MRRFKSGLSLGVIVVTAFLLGFQAYTFAVVHSESQTGLPENYGNFERIRNSLTEQGPRNEFSFAVVGDTQGTRTFERLCDELRNEPLSFMVILGDFVKTSTRGNHDY

Secondary structure (DSSP, 8-state):
-HHHHHHHHHHHHHHHHHHHHHHHHHHHHHHHHTTSPPPTT-SS-HHHHHHHHHT---S---EEEE----STTHHHHHHHHHTTS--SEEEE-S--SSS--HHHH--

Radius of gyration: 22.77 Å; c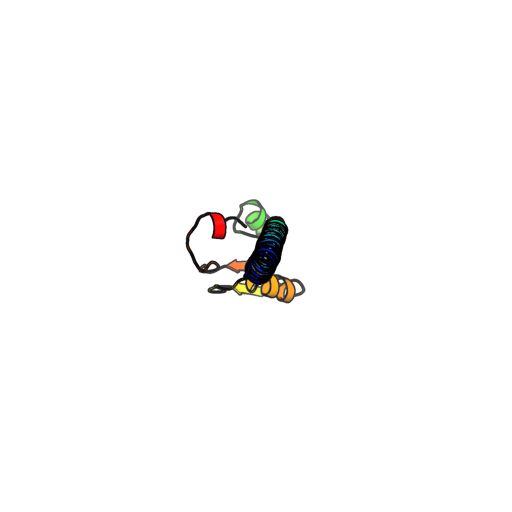hains: 1; bounding box: 52×23×67 Å

pLDDT: mean 75.31, std 11.58, range [51.75, 96.75]

Foldseek 3Di:
DVVVVVVVVVVVVVVVVVVVVVVVVVVVVVVVVLPPDDPPLDDPDPVNVVVLVVVPDDPDFAEAEDEQLQDDCSVVVVCVVCVPPPHPYYHYPDNNHVDPDPVRVND